Protein AF-A0AA47PBP1-F1 (afdb_monomer)

InterPro domains:
  IPR002919 Trypsin Inhibitor-like, cysteine rich domain [PF01826] (14-70)
  IPR036084 Serine protease inhibitor-like superfamily [SSF57567] (13-70)
  IPR050780 Mucin/von Willebrand/Thrombospondin superfamily [PTHR11339] (12-91)

Nearest PDB structures (foldseek):
  9gvj-assembly1_A  TM=8.009E-01  e=1.623E-10  Homo sapiens
  9gvq-assembly1_A  TM=8.009E-01  e=1.623E-10  Homo sapiens
  9gvj-assembly1_B  TM=8.010E-01  e=2.380E-10  Homo sapiens
  9gvq-assembly1_B  TM=8.010E-01  e=2.380E-10  Homo sapiens
  7prl-assembly1_A  TM=6.759E-01  e=2.352E-08  Homo sapiens

Radius of gyration: 18.12 Å; Cα contacts (8 Å, |Δi|>4): 181; chains: 1; bounding box: 52×25×49 Å

Foldseek 3Di:
DDDDDPPPPPPQDAPAQWDWDQFDQPDFQELLGNCRSVVRPDGTHTDTYAPPQWGQAPPPRNGTDHNQQHWDDDPNDTHGRQDWDADPNDIQHNGSDNPDPSD

Solvent-accessible surface area (backbone atoms only — not comparable to full-atom values): 6405 Å² total; per-residue (Å²): 144,79,89,89,74,95,72,78,66,94,77,84,69,44,74,76,63,32,40,75,33,79,68,33,63,81,43,69,26,21,49,92,41,72,58,43,43,83,72,46,93,61,75,58,38,63,48,67,38,54,50,93,77,35,18,35,33,78,82,82,66,79,35,44,38,44,64,55,62,35,59,39,74,55,98,92,40,79,40,50,50,76,40,70,52,72,55,95,94,42,77,35,52,34,56,75,44,88,80,41,101,54,67

Mean predicted aligned error: 11.09 Å

Sequence (103 aa):
MTWGGDDAVAGETCPLTMEYHECGSPCADTCSNPDTNQTCDSRCTDGCFCPAGMVVDDVTHQGCVPLKSCPCSYNGKTFMPGESYTSNCKTWYALLFPRLPAC

Secondary structure (DSSP, 8-state):
---------TTSS-STT-EEEEEE-SS--BSS-TTTTTT--SPPEEEEEPPTTEEE-TTT--SEEEGGG--EEETTEEE-TT-EEEETTEEEE--S-TTSTT-

Structure (mmCIF, N/CA/C/O backbone):
data_AF-A0AA47PBP1-F1
#
_entry.id   AF-A0AA47PBP1-F1
#
loop_
_atom_site.group_PDB
_atom_site.id
_atom_site.type_symbol
_atom_site.label_atom_id
_atom_site.label_alt_id
_atom_site.label_comp_id
_atom_site.label_asym_id
_atom_site.label_entity_id
_atom_site.label_seq_id
_atom_site.pdbx_PDB_ins_code
_atom_site.Cartn_x
_atom_site.Cartn_y
_atom_site.Cartn_z
_atom_site.occupancy
_atom_site.B_iso_or_equiv
_atom_site.auth_seq_id
_atom_site.auth_comp_id
_atom_site.auth_asym_id
_atom_site.auth_atom_id
_atom_site.pdbx_PDB_model_num
ATOM 1 N N . MET A 1 1 ? 34.771 -12.767 -23.818 1.00 56.00 1 MET A N 1
ATOM 2 C CA . MET A 1 1 ? 33.863 -13.450 -22.873 1.00 56.00 1 MET A CA 1
ATOM 3 C C . MET A 1 1 ? 34.536 -13.520 -21.513 1.00 56.00 1 MET A C 1
ATOM 5 O O . MET A 1 1 ? 35.378 -14.380 -21.340 1.00 56.00 1 MET A O 1
ATOM 9 N N . THR A 1 2 ? 34.189 -12.588 -20.627 1.00 47.28 2 THR A N 1
ATOM 10 C CA . THR A 1 2 ? 34.343 -12.544 -19.151 1.00 47.28 2 THR A CA 1
ATOM 11 C C . THR A 1 2 ? 33.708 -11.194 -18.789 1.00 47.28 2 THR A C 1
ATOM 13 O O . THR A 1 2 ? 34.239 -10.171 -19.202 1.00 47.28 2 THR A O 1
ATOM 16 N N . TRP A 1 3 ? 32.415 -11.130 -18.450 1.00 54.28 3 TRP A N 1
ATOM 17 C CA . TRP A 1 3 ? 31.816 -11.410 -17.133 1.00 54.28 3 TRP A CA 1
ATOM 18 C C . TRP A 1 3 ? 32.523 -10.614 -16.027 1.00 54.28 3 TRP A C 1
ATOM 20 O O . TRP A 1 3 ? 33.593 -11.019 -15.587 1.00 54.28 3 TRP A O 1
ATOM 30 N N . GLY A 1 4 ? 31.920 -9.497 -15.605 1.00 57.22 4 GLY A N 1
ATOM 31 C CA . GLY A 1 4 ? 32.391 -8.673 -14.486 1.00 57.22 4 GLY A CA 1
ATOM 32 C C . GLY A 1 4 ? 32.795 -7.263 -14.906 1.00 57.22 4 GLY A C 1
ATOM 33 O O . GLY A 1 4 ? 33.973 -6.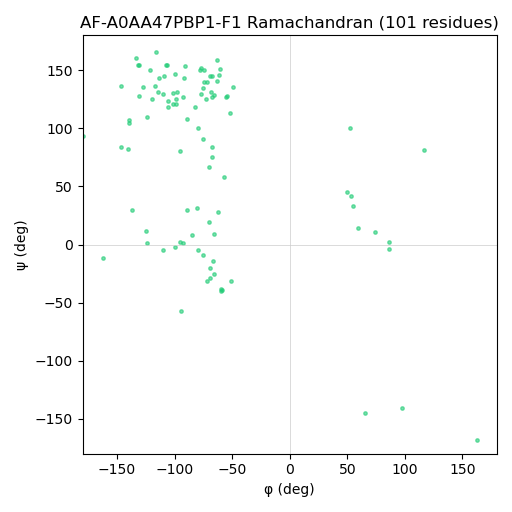993 -15.104 1.00 57.22 4 GLY A O 1
ATOM 34 N N . GLY A 1 5 ? 31.804 -6.388 -15.056 1.00 47.75 5 GLY A N 1
ATOM 35 C CA . GLY A 1 5 ? 31.987 -4.947 -15.186 1.00 47.75 5 GLY A CA 1
ATOM 36 C C . GLY A 1 5 ? 30.882 -4.284 -14.383 1.00 47.75 5 GLY A C 1
ATOM 37 O O . GLY A 1 5 ? 29.718 -4.345 -14.762 1.00 47.75 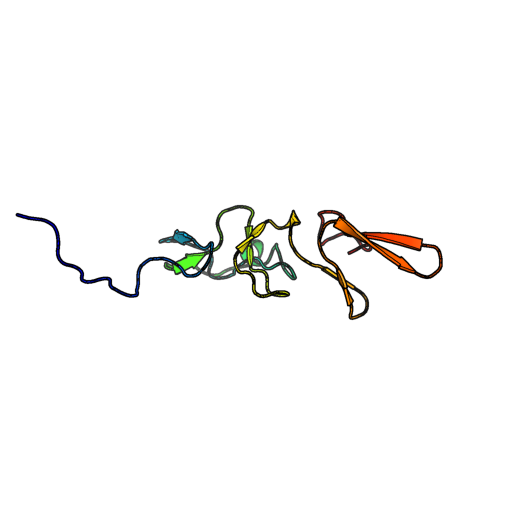5 GLY A O 1
ATOM 38 N N . ASP A 1 6 ? 31.275 -3.777 -13.230 1.00 60.94 6 ASP A N 1
ATOM 39 C CA . ASP A 1 6 ? 30.569 -2.999 -12.217 1.00 60.94 6 ASP A CA 1
ATOM 40 C C . ASP A 1 6 ? 29.947 -1.699 -12.760 1.00 60.94 6 ASP A C 1
ATOM 42 O O . ASP A 1 6 ? 30.198 -0.610 -12.265 1.00 60.94 6 ASP A O 1
ATOM 46 N N . ASP A 1 7 ? 29.068 -1.814 -13.750 1.00 51.56 7 ASP A N 1
ATOM 47 C CA . ASP A 1 7 ? 28.091 -0.780 -14.074 1.00 51.56 7 ASP A CA 1
ATOM 48 C C . ASP A 1 7 ? 26.794 -1.158 -13.352 1.00 51.56 7 ASP A C 1
ATOM 50 O O . ASP A 1 7 ? 25.895 -1.806 -13.893 1.00 51.56 7 ASP A O 1
ATOM 54 N N . ALA A 1 8 ? 26.734 -0.847 -12.056 1.00 53.66 8 ALA A N 1
ATOM 55 C CA . ALA A 1 8 ? 25.469 -0.848 -11.341 1.00 53.66 8 ALA A CA 1
ATOM 56 C C . ALA A 1 8 ? 24.627 0.295 -11.917 1.00 53.66 8 ALA A C 1
ATOM 58 O O . ALA A 1 8 ? 24.618 1.405 -11.382 1.00 53.66 8 ALA A O 1
ATOM 59 N N . VAL A 1 9 ? 23.941 0.028 -13.032 1.00 48.69 9 VAL A N 1
ATOM 60 C CA . VAL A 1 9 ? 22.854 0.876 -13.501 1.00 48.69 9 VAL A CA 1
ATOM 61 C C . VAL A 1 9 ? 21.907 1.049 -12.319 1.00 48.69 9 VAL A C 1
ATOM 63 O O . VAL A 1 9 ? 21.313 0.096 -11.813 1.00 48.69 9 VAL A O 1
ATOM 66 N N . ALA A 1 10 ? 21.818 2.272 -11.812 1.00 51.53 10 ALA A N 1
ATOM 67 C CA . ALA A 1 10 ? 20.850 2.653 -10.800 1.00 51.53 10 ALA A CA 1
ATOM 68 C C . ALA A 1 10 ? 19.450 2.658 -11.443 1.00 51.53 10 ALA A C 1
ATOM 70 O O . ALA A 1 10 ? 18.887 3.726 -11.671 1.00 51.53 10 ALA A O 1
ATOM 71 N N . GLY A 1 11 ? 18.939 1.487 -11.845 1.00 54.09 11 GLY A N 1
ATOM 72 C CA . GLY A 1 11 ? 17.823 1.447 -12.788 1.00 54.09 11 GLY A CA 1
ATOM 73 C C . GLY A 1 11 ? 16.987 0.177 -12.920 1.00 54.09 11 GLY A C 1
ATOM 74 O O . GLY A 1 11 ? 15.924 0.306 -13.506 1.00 54.09 11 GLY A O 1
ATOM 75 N N . GLU A 1 12 ? 17.349 -0.999 -12.389 1.00 51.81 12 GLU A N 1
ATOM 76 C CA . GLU A 1 12 ? 16.527 -2.219 -12.617 1.00 51.81 12 GLU A CA 1
ATOM 77 C C . GLU A 1 12 ? 16.321 -3.105 -11.381 1.00 51.81 12 GLU A C 1
ATOM 79 O O . GLU A 1 12 ? 16.129 -4.315 -11.468 1.00 51.81 12 GLU A O 1
ATOM 84 N N . THR A 1 13 ? 16.320 -2.510 -10.195 1.00 63.62 13 THR A N 1
ATOM 85 C CA . THR A 1 13 ? 15.735 -3.138 -9.007 1.00 63.62 13 THR A CA 1
ATOM 86 C C . THR A 1 13 ? 14.700 -2.179 -8.461 1.00 63.62 13 THR A C 1
ATOM 88 O O . THR A 1 13 ? 15.029 -1.085 -8.002 1.00 63.62 13 THR A O 1
ATOM 91 N N . CYS A 1 14 ? 13.428 -2.554 -8.594 1.00 71.25 14 CYS A N 1
ATOM 92 C CA . CYS A 1 14 ? 12.321 -1.747 -8.112 1.00 71.25 14 CYS A CA 1
ATOM 93 C C . CYS A 1 14 ? 12.560 -1.306 -6.661 1.00 71.25 14 CYS A C 1
ATOM 95 O O . CYS A 1 14 ? 13.018 -2.108 -5.843 1.00 71.25 14 CYS A O 1
ATOM 97 N N . PRO A 1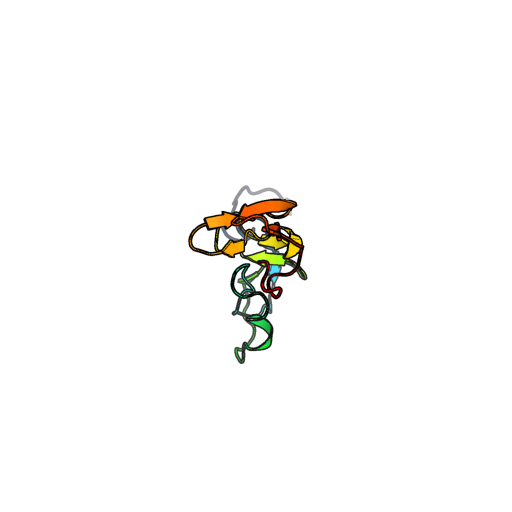 15 ? 12.299 -0.031 -6.330 1.00 72.75 15 PRO A N 1
ATOM 98 C CA . PRO A 1 15 ? 12.544 0.466 -4.989 1.00 72.75 15 PRO A CA 1
ATOM 99 C C . PRO A 1 15 ? 11.568 -0.196 -4.002 1.00 72.75 15 PRO A C 1
ATOM 101 O O . PRO A 1 15 ? 10.408 -0.443 -4.327 1.00 72.75 15 PRO A O 1
ATOM 104 N N . LEU A 1 16 ? 12.034 -0.448 -2.774 1.00 76.44 16 LEU A N 1
ATOM 105 C CA . LEU A 1 16 ? 11.286 -1.140 -1.711 1.00 76.44 16 LEU A CA 1
ATOM 106 C C . LEU A 1 16 ? 10.982 -2.624 -2.040 1.00 76.44 16 LEU A C 1
ATOM 108 O O . LEU A 1 16 ? 11.820 -3.326 -2.592 1.00 76.44 16 LEU A O 1
ATOM 112 N N . TH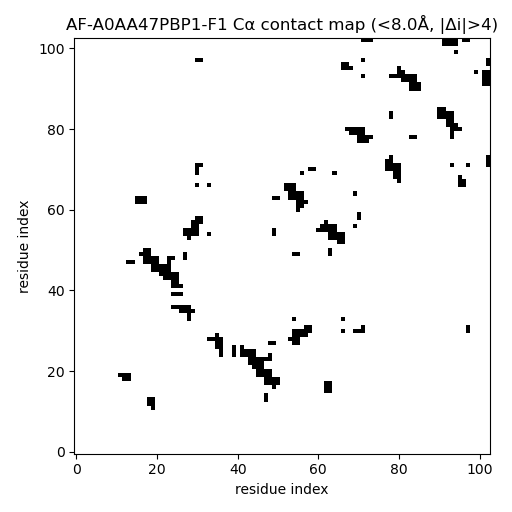R A 1 17 ? 9.819 -3.127 -1.615 1.00 80.38 17 THR A N 1
ATOM 113 C CA . THR A 1 17 ? 9.309 -4.503 -1.779 1.00 80.38 17 THR A CA 1
ATOM 114 C C . THR A 1 17 ? 8.502 -4.691 -3.072 1.00 80.38 17 THR A C 1
ATOM 116 O O . THR A 1 17 ? 7.564 -5.485 -3.117 1.00 80.38 17 THR A O 1
ATOM 119 N N . MET A 1 18 ? 8.831 -3.930 -4.115 1.00 84.38 18 MET A N 1
ATOM 120 C CA . MET A 1 18 ? 8.161 -3.980 -5.417 1.00 84.38 18 MET A CA 1
ATOM 121 C C . MET A 1 18 ? 8.845 -4.970 -6.365 1.00 84.38 18 MET A C 1
ATOM 123 O O . MET A 1 18 ? 10.051 -5.196 -6.276 1.00 84.38 18 MET A O 1
ATOM 127 N N . GLU A 1 19 ? 8.082 -5.512 -7.308 1.00 85.38 19 GLU A N 1
ATOM 128 C CA . GLU A 1 19 ? 8.579 -6.355 -8.396 1.00 85.38 19 GLU A CA 1
ATOM 129 C C . GLU A 1 19 ? 8.399 -5.662 -9.743 1.00 85.38 19 GLU A C 1
ATOM 131 O O . GLU A 1 19 ? 7.421 -4.949 -9.981 1.00 85.38 19 GLU A O 1
ATOM 136 N N . TYR A 1 20 ? 9.370 -5.867 -10.631 1.00 85.25 20 TYR A N 1
ATOM 137 C CA . TYR A 1 20 ? 9.256 -5.404 -12.003 1.00 85.25 20 TYR A CA 1
ATOM 138 C C . TYR A 1 20 ? 8.334 -6.345 -12.772 1.00 85.25 20 TYR A C 1
ATOM 140 O O . TYR A 1 20 ? 8.540 -7.560 -12.779 1.00 85.25 20 TYR A O 1
ATOM 148 N N . HIS A 1 21 ? 7.347 -5.778 -13.455 1.00 85.25 21 HIS A N 1
ATOM 149 C CA . HIS A 1 21 ? 6.491 -6.509 -14.373 1.00 85.25 21 HIS A CA 1
ATOM 150 C C . HIS A 1 21 ? 6.464 -5.798 -15.722 1.00 85.25 21 HIS A C 1
ATOM 152 O O . HIS A 1 21 ? 6.264 -4.590 -15.792 1.00 85.25 21 HIS A O 1
ATOM 158 N N . GLU A 1 22 ? 6.590 -6.572 -16.801 1.00 85.12 22 GLU A N 1
ATOM 159 C CA . GLU A 1 22 ? 6.472 -6.084 -18.185 1.00 85.12 22 GLU A CA 1
ATOM 160 C C . GLU A 1 22 ? 5.027 -5.679 -18.542 1.00 85.12 22 GLU A C 1
ATOM 162 O O . GLU A 1 22 ? 4.787 -4.938 -19.489 1.00 85.12 22 GLU A O 1
ATOM 167 N N . CYS A 1 23 ? 4.045 -6.179 -17.787 1.00 84.62 23 CYS A N 1
ATOM 168 C CA . CYS A 1 23 ? 2.627 -5.861 -17.938 1.00 84.62 23 CYS A CA 1
ATOM 169 C C . CYS A 1 23 ? 1.969 -5.890 -16.556 1.00 84.62 23 CYS A C 1
ATOM 171 O O . CYS A 1 23 ? 1.412 -6.905 -16.132 1.00 84.62 23 CYS A O 1
ATOM 173 N N . GLY A 1 24 ? 2.073 -4.773 -15.838 1.00 84.25 24 GLY A N 1
ATOM 174 C CA . GLY A 1 24 ? 1.339 -4.523 -14.602 1.00 84.25 24 GLY A CA 1
ATOM 175 C C . GLY A 1 24 ? 0.236 -3.491 -14.809 1.00 84.25 24 GLY A C 1
ATOM 176 O O . GLY A 1 24 ? 0.285 -2.662 -15.723 1.00 84.25 24 GLY A O 1
ATOM 177 N N . SER A 1 25 ? -0.793 -3.550 -13.970 1.00 83.62 25 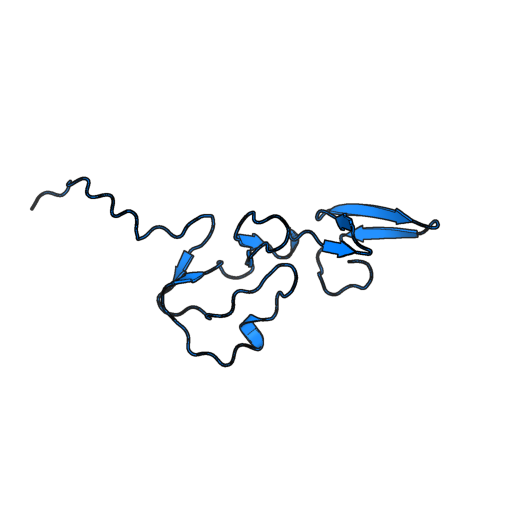SER A N 1
ATOM 178 C CA . SER A 1 25 ? -1.844 -2.538 -13.980 1.00 83.62 25 SER A CA 1
ATOM 179 C C . SER A 1 25 ? -1.280 -1.200 -13.505 1.00 83.62 25 SER A C 1
ATOM 181 O O . SER A 1 25 ? -0.727 -1.142 -12.408 1.00 83.62 25 SER A O 1
ATOM 183 N N . PRO A 1 26 ? -1.453 -0.099 -14.259 1.00 81.06 26 PRO A N 1
ATOM 184 C CA . PRO A 1 26 ? -0.940 1.212 -13.854 1.00 81.06 26 PRO A CA 1
ATOM 185 C C . PRO A 1 26 ? -1.641 1.765 -12.603 1.00 81.06 26 PRO A C 1
ATOM 187 O O . PRO A 1 26 ? -1.155 2.711 -11.990 1.00 81.06 26 PRO A O 1
ATOM 190 N N . CYS A 1 27 ? -2.778 1.182 -12.212 1.00 83.31 27 CYS A N 1
ATOM 191 C CA . CYS A 1 27 ? -3.432 1.464 -10.945 1.00 83.31 27 CYS A CA 1
ATOM 192 C C . CYS A 1 27 ? -2.904 0.518 -9.864 1.00 83.31 27 CYS A C 1
ATOM 194 O O . CYS A 1 27 ? -3.239 -0.666 -9.855 1.00 83.31 27 CYS A O 1
ATOM 196 N N . ALA A 1 28 ? -2.109 1.052 -8.939 1.00 82.31 28 ALA A N 1
ATOM 197 C CA . ALA A 1 28 ? -1.701 0.320 -7.750 1.00 82.31 28 ALA A CA 1
ATOM 198 C C . ALA A 1 28 ? -2.858 0.247 -6.740 1.00 82.31 28 ALA A C 1
ATOM 200 O O . ALA A 1 28 ? -3.512 1.256 -6.458 1.00 82.31 28 ALA A O 1
ATOM 201 N N . ASP A 1 29 ? -3.087 -0.942 -6.185 1.00 85.25 29 ASP A N 1
ATOM 202 C CA . ASP A 1 29 ? -3.947 -1.125 -5.016 1.00 85.25 29 ASP A CA 1
ATOM 203 C C . ASP A 1 29 ? -3.263 -0.498 -3.802 1.00 85.25 29 ASP A C 1
ATOM 205 O O . ASP A 1 29 ? -2.076 -0.739 -3.574 1.00 85.25 29 ASP A O 1
ATOM 209 N N . THR A 1 30 ? -3.984 0.315 -3.032 1.00 84.88 30 THR A N 1
ATOM 210 C CA . THR A 1 30 ? -3.453 0.971 -1.829 1.00 84.88 30 THR A CA 1
ATOM 211 C C . THR A 1 30 ? -4.177 0.511 -0.567 1.00 84.88 30 THR A C 1
ATOM 213 O O . THR A 1 30 ? -5.250 -0.090 -0.635 1.00 84.88 30 THR A O 1
ATOM 216 N N . CYS A 1 31 ? -3.613 0.794 0.607 1.00 80.75 31 CYS A N 1
ATOM 217 C CA . CYS A 1 31 ? -4.275 0.505 1.880 1.00 80.75 31 CYS A CA 1
ATOM 218 C C . CYS A 1 31 ? -5.633 1.211 2.014 1.00 80.75 31 CYS A C 1
ATOM 220 O O . CYS A 1 31 ? -6.592 0.602 2.493 1.00 80.75 31 CYS A O 1
ATOM 222 N N . SER A 1 32 ? -5.735 2.453 1.539 1.00 78.38 32 SER A N 1
ATOM 223 C CA . SER A 1 32 ? -7.002 3.191 1.472 1.00 78.38 32 SER A CA 1
ATOM 224 C C . SER A 1 32 ? -7.950 2.657 0.388 1.00 78.38 32 SER A C 1
ATOM 226 O O . SER A 1 32 ? -9.171 2.692 0.553 1.00 78.38 32 SER A O 1
ATOM 228 N N . ASN A 1 33 ? -7.407 2.134 -0.715 1.00 79.38 33 ASN A N 1
ATOM 229 C CA . ASN A 1 33 ? -8.167 1.695 -1.881 1.00 79.38 33 ASN A CA 1
ATOM 230 C C . ASN A 1 33 ? -7.604 0.387 -2.477 1.00 79.38 33 ASN A C 1
ATOM 232 O O . ASN A 1 33 ? -6.893 0.422 -3.479 1.00 79.38 33 ASN A O 1
ATOM 236 N N . PRO A 1 34 ? -7.960 -0.782 -1.918 1.00 76.06 34 PRO A N 1
ATOM 237 C CA . PRO A 1 34 ? -7.378 -2.065 -2.324 1.00 76.06 34 PRO A CA 1
ATOM 238 C C . PRO A 1 34 ? -8.047 -2.738 -3.537 1.00 76.06 34 PRO A C 1
ATOM 240 O O . PRO A 1 34 ? -7.781 -3.905 -3.799 1.00 76.06 34 PRO A O 1
ATOM 243 N N . ASP A 1 35 ? -8.974 -2.052 -4.212 1.00 75.75 35 ASP A N 1
ATOM 244 C CA . ASP A 1 35 ? -9.713 -2.562 -5.384 1.00 75.75 35 ASP A CA 1
ATOM 245 C C . ASP A 1 35 ? -9.564 -1.625 -6.601 1.00 75.75 35 ASP A C 1
ATOM 247 O O . ASP A 1 35 ? -10.277 -1.752 -7.595 1.00 75.75 35 ASP A O 1
ATOM 251 N N . THR A 1 36 ? -8.644 -0.653 -6.540 1.00 76.88 36 THR A N 1
ATOM 252 C CA . THR A 1 36 ? -8.409 0.309 -7.632 1.00 76.88 36 THR A CA 1
ATOM 253 C C . THR A 1 36 ? -8.000 -0.391 -8.911 1.00 76.88 36 THR A C 1
ATOM 255 O O . THR A 1 36 ? -8.466 -0.001 -9.984 1.00 76.88 36 THR A O 1
ATOM 258 N N . ASN A 1 37 ? -7.196 -1.446 -8.802 1.00 74.56 37 ASN A N 1
ATOM 259 C CA . ASN A 1 37 ? -6.766 -2.256 -9.929 1.00 74.56 37 ASN A CA 1
ATOM 260 C C . ASN A 1 37 ? -7.954 -2.898 -10.670 1.00 74.56 37 ASN A C 1
ATOM 262 O O . ASN A 1 37 ? -7.999 -2.876 -11.897 1.00 74.56 37 ASN A O 1
ATOM 266 N N . GLN A 1 38 ? -8.977 -3.374 -9.953 1.00 70.62 38 GLN A N 1
ATOM 267 C CA . GLN A 1 38 ? -10.136 -4.035 -10.573 1.00 70.62 38 GLN A CA 1
ATOM 268 C C . GLN A 1 38 ? -11.027 -3.085 -11.375 1.00 70.62 38 GLN A C 1
ATOM 270 O O . GLN A 1 38 ? -11.666 -3.492 -12.345 1.00 70.62 38 GLN A O 1
ATOM 275 N N . THR A 1 39 ? -11.058 -1.813 -10.988 1.00 74.00 39 THR A N 1
ATOM 276 C CA . THR A 1 39 ? -11.774 -0.754 -11.716 1.00 74.00 39 THR A CA 1
ATOM 277 C C . THR A 1 39 ? -10.909 -0.012 -12.739 1.00 74.00 39 THR A C 1
ATOM 279 O O . THR A 1 39 ? -11.385 0.920 -13.388 1.00 74.00 39 THR A O 1
ATOM 282 N N . CYS A 1 40 ? -9.641 -0.396 -12.890 1.00 79.62 40 CYS A N 1
ATOM 283 C CA . CYS A 1 40 ? -8.692 0.283 -13.760 1.00 79.62 40 CYS A CA 1
ATOM 284 C C . CYS A 1 40 ? -8.888 -0.131 -15.227 1.00 79.62 40 CYS A C 1
ATOM 286 O O . CYS A 1 40 ? -8.376 -1.155 -15.664 1.00 79.62 40 CYS A O 1
ATOM 288 N N . ASP A 1 41 ? -9.568 0.695 -16.026 1.00 76.00 41 ASP A N 1
ATOM 289 C CA . ASP A 1 41 ? -9.737 0.477 -17.479 1.00 76.00 41 ASP A CA 1
ATOM 290 C C . ASP A 1 41 ? -8.503 0.921 -18.298 1.00 76.00 41 ASP A C 1
ATOM 292 O O . ASP A 1 41 ? -8.591 1.420 -19.418 1.00 76.00 41 ASP A O 1
ATOM 296 N N . SER A 1 42 ? -7.312 0.821 -17.711 1.00 79.50 42 SER A N 1
ATOM 297 C CA . SER A 1 42 ? -6.073 1.256 -18.355 1.00 79.50 42 SER A CA 1
ATOM 298 C C . SER A 1 42 ? -5.328 0.070 -18.947 1.00 79.50 42 SER A C 1
ATOM 300 O O . SER A 1 42 ? -5.341 -1.032 -18.402 1.00 79.50 42 SER A O 1
ATOM 302 N N . ARG A 1 43 ? -4.635 0.293 -20.068 1.00 82.44 43 ARG A N 1
ATOM 303 C CA . ARG A 1 43 ? -3.733 -0.725 -20.618 1.00 82.44 43 ARG A CA 1
ATOM 304 C C . ARG A 1 43 ? -2.599 -0.992 -19.628 1.00 82.44 43 ARG A C 1
ATOM 306 O O . ARG A 1 43 ? -2.111 -0.049 -19.008 1.00 82.44 43 ARG A O 1
ATOM 313 N N . CYS A 1 44 ? -2.198 -2.257 -19.488 1.00 86.50 44 CYS A N 1
ATOM 314 C CA . CYS A 1 44 ? -1.039 -2.586 -18.664 1.00 86.50 44 CYS A CA 1
ATOM 315 C C . CYS A 1 44 ? 0.216 -1.895 -19.210 1.00 86.50 44 CYS A C 1
ATOM 317 O O . CYS A 1 44 ? 0.318 -1.632 -20.413 1.00 86.50 44 CYS A O 1
ATOM 319 N N . THR A 1 45 ? 1.147 -1.592 -18.315 1.00 86.81 45 THR A N 1
ATOM 320 C CA . THR A 1 45 ? 2.417 -0.935 -18.629 1.00 86.81 45 THR A CA 1
ATOM 321 C C . THR A 1 45 ? 3.560 -1.706 -17.990 1.00 86.81 45 THR A C 1
ATOM 323 O O . THR A 1 45 ? 3.357 -2.394 -16.984 1.00 86.81 45 THR A O 1
ATOM 326 N N . ASP A 1 46 ? 4.750 -1.594 -18.567 1.00 87.19 46 ASP A N 1
ATOM 327 C CA . ASP A 1 46 ? 5.966 -2.069 -17.930 1.00 87.19 46 ASP A CA 1
ATOM 328 C C . ASP A 1 46 ? 6.365 -1.118 -16.791 1.00 87.19 46 ASP A C 1
ATOM 330 O O . ASP A 1 46 ? 6.187 0.100 -16.887 1.00 87.19 46 ASP A O 1
ATOM 334 N N . GLY A 1 47 ? 6.827 -1.671 -15.669 1.00 85.94 47 GLY A N 1
ATOM 335 C CA . GLY A 1 47 ? 7.154 -0.882 -14.484 1.00 85.94 47 GLY A CA 1
ATOM 336 C C . GLY A 1 47 ? 7.251 -1.698 -13.199 1.00 85.94 47 GLY A C 1
ATOM 337 O O . GLY A 1 47 ? 7.278 -2.926 -13.212 1.00 85.94 47 GLY A O 1
ATOM 338 N N . CYS A 1 48 ? 7.311 -0.992 -12.072 1.00 86.06 48 CYS A N 1
ATOM 339 C CA . CYS A 1 48 ? 7.395 -1.575 -10.736 1.00 86.06 48 CYS A CA 1
ATOM 340 C C . CYS A 1 48 ? 6.024 -1.613 -10.066 1.00 86.06 48 CYS A C 1
ATOM 342 O O . CYS A 1 48 ? 5.382 -0.573 -9.911 1.00 86.06 48 CYS A O 1
ATOM 344 N N . PHE A 1 49 ? 5.605 -2.794 -9.623 1.00 86.62 49 PHE A N 1
ATOM 345 C CA . PHE A 1 49 ? 4.294 -3.019 -9.020 1.00 86.62 49 PHE A CA 1
ATOM 346 C C . PHE A 1 49 ? 4.413 -3.839 -7.738 1.00 86.62 49 PHE A C 1
ATOM 348 O O . PHE A 1 49 ? 5.414 -4.516 -7.497 1.00 86.62 49 PHE A O 1
ATOM 355 N N . CYS A 1 50 ? 3.388 -3.772 -6.8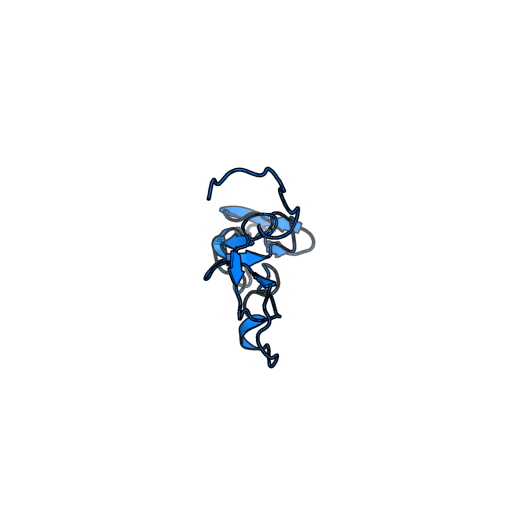87 1.00 86.69 50 CYS A N 1
ATOM 356 C CA . CYS A 1 50 ? 3.329 -4.654 -5.730 1.00 86.69 50 CYS A CA 1
ATOM 357 C C . CYS A 1 50 ? 3.010 -6.090 -6.168 1.00 86.69 50 CYS A C 1
ATOM 359 O O . CYS A 1 50 ? 2.149 -6.286 -7.030 1.00 86.69 50 CYS A O 1
ATOM 361 N N . PRO A 1 51 ? 3.654 -7.096 -5.554 1.00 85.19 51 PRO A N 1
ATOM 362 C CA . PRO A 1 51 ? 3.359 -8.492 -5.841 1.00 85.19 51 PRO A CA 1
ATOM 363 C C . PRO A 1 51 ? 1.915 -8.845 -5.461 1.00 85.19 51 PRO A C 1
ATOM 365 O O . PRO A 1 51 ? 1.277 -8.188 -4.632 1.00 85.19 51 PRO A O 1
ATOM 368 N N . ALA A 1 52 ? 1.394 -9.920 -6.054 1.00 81.81 52 ALA A N 1
ATOM 369 C CA . ALA A 1 52 ? 0.005 -10.331 -5.872 1.00 81.81 52 ALA A CA 1
ATOM 370 C C . ALA A 1 52 ? -0.359 -10.530 -4.385 1.00 81.81 52 ALA A C 1
ATOM 372 O O . ALA A 1 52 ? 0.290 -11.281 -3.656 1.00 81.81 52 ALA A O 1
ATOM 373 N N . GLY A 1 53 ? -1.436 -9.873 -3.944 1.00 79.00 53 GLY A N 1
ATOM 374 C CA . GLY A 1 53 ? -1.897 -9.901 -2.550 1.00 79.00 53 GLY A CA 1
ATOM 375 C C . GLY A 1 53 ? -1.239 -8.861 -1.632 1.00 79.00 53 GLY A C 1
ATOM 376 O O . GLY A 1 53 ? -1.557 -8.826 -0.438 1.00 79.00 53 GLY A O 1
ATOM 377 N N . MET A 1 54 ? -0.360 -8.013 -2.170 1.00 86.00 54 MET A N 1
ATOM 378 C CA . MET A 1 54 ? 0.159 -6.820 -1.503 1.00 86.00 54 MET A CA 1
ATOM 379 C C . MET A 1 54 ? -0.437 -5.547 -2.098 1.00 86.00 54 MET A C 1
ATOM 381 O O . MET A 1 54 ? -0.847 -5.515 -3.254 1.00 86.00 54 MET A O 1
ATOM 385 N N . VAL A 1 55 ? -0.465 -4.499 -1.285 1.00 87.00 55 VAL A N 1
ATOM 386 C CA . VAL A 1 55 ? -0.951 -3.168 -1.638 1.00 87.00 55 VAL A CA 1
ATOM 387 C C . VAL A 1 55 ? 0.071 -2.124 -1.200 1.00 87.00 55 VAL A C 1
ATOM 389 O O . VAL A 1 55 ? 0.865 -2.354 -0.285 1.00 87.00 55 VAL A O 1
ATOM 392 N N . VAL A 1 56 ? 0.067 -0.976 -1.862 1.00 87.75 56 VAL A N 1
ATOM 393 C CA . VAL A 1 56 ? 0.907 0.162 -1.504 1.00 87.75 56 VAL A CA 1
ATOM 394 C C . VAL A 1 56 ? 0.363 0.801 -0.233 1.00 87.75 56 VAL A C 1
ATOM 396 O O . VAL A 1 56 ? -0.794 1.212 -0.149 1.00 87.75 56 VAL A O 1
ATOM 399 N N . ASP A 1 57 ? 1.223 0.916 0.762 1.00 87.12 57 ASP A N 1
ATOM 400 C CA . ASP A 1 57 ? 0.934 1.639 1.982 1.00 87.12 57 ASP A CA 1
ATOM 401 C C . ASP A 1 57 ? 0.996 3.155 1.740 1.00 87.12 57 ASP A C 1
ATOM 403 O O . ASP A 1 57 ? 2.047 3.784 1.866 1.00 87.12 57 ASP A O 1
ATOM 407 N N . ASP A 1 58 ? -0.148 3.746 1.386 1.00 85.25 58 ASP A N 1
ATOM 408 C CA . ASP A 1 58 ? -0.309 5.197 1.212 1.00 85.25 58 ASP A CA 1
ATOM 409 C C . ASP A 1 58 ? -0.371 5.963 2.544 1.00 85.25 58 ASP A C 1
ATOM 411 O O . ASP A 1 58 ? -0.318 7.192 2.570 1.00 85.25 58 ASP A O 1
ATOM 415 N N . VAL A 1 59 ? -0.459 5.240 3.663 1.00 80.56 59 VAL A N 1
ATOM 416 C CA . VAL A 1 59 ? -0.641 5.819 4.994 1.00 80.56 59 VAL A CA 1
ATOM 417 C C . VAL A 1 59 ? 0.706 6.008 5.688 1.00 80.56 59 VAL A C 1
ATOM 419 O O . VAL A 1 59 ? 1.049 7.130 6.065 1.00 80.56 59 VAL A O 1
ATOM 422 N N . THR A 1 60 ? 1.497 4.941 5.849 1.00 80.00 60 THR A N 1
ATOM 423 C CA . THR A 1 60 ? 2.818 5.010 6.507 1.00 80.00 60 THR A CA 1
ATOM 424 C C . THR A 1 60 ? 3.998 5.065 5.533 1.00 80.00 60 THR A C 1
ATOM 426 O O . THR A 1 60 ? 5.134 5.242 5.975 1.00 80.00 60 THR A O 1
ATOM 429 N N . HIS A 1 61 ? 3.738 5.009 4.220 1.00 80.12 61 HIS A N 1
ATOM 430 C CA . HIS A 1 61 ? 4.736 5.043 3.149 1.00 80.12 61 HIS A CA 1
ATOM 431 C C . HIS A 1 61 ? 5.827 3.963 3.294 1.00 80.12 61 HIS A C 1
ATOM 433 O O . HIS A 1 61 ? 6.978 4.168 2.907 1.00 80.12 61 HIS A O 1
ATOM 439 N N . GLN A 1 62 ? 5.474 2.794 3.841 1.00 81.56 62 GLN A N 1
ATOM 440 C CA . GLN A 1 62 ? 6.386 1.657 4.023 1.00 81.56 62 GLN A CA 1
ATOM 441 C C . GLN A 1 62 ? 6.617 0.834 2.744 1.00 81.56 62 GLN A C 1
ATOM 443 O O . GLN A 1 62 ? 7.440 -0.082 2.752 1.00 81.56 62 GLN A O 1
ATOM 448 N N . GLY A 1 63 ? 5.926 1.158 1.648 1.00 86.31 63 GLY A N 1
ATOM 449 C CA . GLY A 1 63 ? 6.015 0.442 0.374 1.00 86.31 63 GLY A CA 1
ATOM 450 C C . GLY A 1 63 ? 4.900 -0.575 0.196 1.00 86.31 63 GLY A C 1
ATOM 451 O O . GLY A 1 63 ? 3.757 -0.297 0.541 1.00 86.31 63 GLY A O 1
ATOM 452 N N . CYS A 1 64 ? 5.217 -1.742 -0.367 1.00 87.44 64 CYS A N 1
ATOM 453 C CA . CYS A 1 64 ? 4.239 -2.812 -0.537 1.00 87.44 64 CYS A CA 1
ATOM 454 C C . CYS A 1 64 ? 4.103 -3.603 0.761 1.00 87.44 64 CYS A C 1
ATOM 456 O O . CYS A 1 64 ? 5.061 -4.235 1.219 1.00 87.44 64 CYS A O 1
ATOM 458 N N . VAL A 1 65 ? 2.901 -3.586 1.329 1.00 87.12 65 VAL A N 1
ATOM 459 C CA . VAL A 1 65 ? 2.530 -4.354 2.516 1.00 87.12 65 VAL A CA 1
ATOM 460 C C . VAL A 1 65 ? 1.356 -5.269 2.176 1.00 87.12 65 VAL A C 1
ATOM 462 O O . VAL A 1 65 ? 0.541 -4.952 1.309 1.00 87.12 65 VAL A O 1
ATOM 465 N N . PRO A 1 66 ? 1.217 -6.430 2.829 1.00 85.75 66 PRO A N 1
ATOM 466 C CA . PRO A 1 66 ? 0.006 -7.221 2.674 1.00 85.75 66 PRO A CA 1
ATOM 467 C C . PRO A 1 66 ? -1.199 -6.408 3.159 1.00 85.75 66 PRO A C 1
ATOM 469 O O . PRO A 1 66 ? -1.098 -5.700 4.157 1.00 85.75 66 PRO A O 1
ATOM 472 N N . LEU A 1 67 ? -2.363 -6.575 2.523 1.00 78.44 67 LEU A N 1
ATOM 473 C CA . LEU A 1 67 ? -3.601 -5.864 2.894 1.00 78.44 67 LEU A CA 1
ATOM 474 C C . LEU A 1 67 ? -3.937 -5.971 4.394 1.00 78.44 67 LEU A C 1
ATOM 476 O O . LEU A 1 67 ? -4.492 -5.073 5.012 1.00 78.44 67 LEU A O 1
ATOM 480 N N . LYS A 1 68 ? -3.557 -7.102 4.987 1.00 76.06 68 LYS A N 1
ATOM 481 C CA . LYS A 1 68 ? -3.689 -7.415 6.411 1.00 76.06 68 LYS A CA 1
ATOM 482 C C . LYS A 1 68 ? -2.831 -6.548 7.330 1.00 76.06 68 LYS A C 1
ATOM 484 O O . LYS A 1 68 ? -3.153 -6.430 8.506 1.00 76.06 68 LYS A O 1
ATOM 489 N N . SER A 1 69 ? -1.732 -6.019 6.811 1.00 79.38 69 SER A N 1
ATOM 490 C CA . SER A 1 69 ? -0.805 -5.144 7.517 1.00 79.38 69 SER A CA 1
ATOM 491 C C . SER A 1 69 ? -1.089 -3.663 7.271 1.00 79.38 69 SER A C 1
ATOM 493 O O . SER A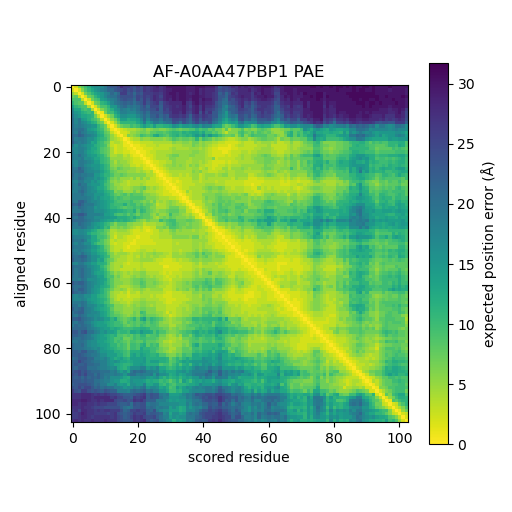 1 69 ? -0.363 -2.823 7.794 1.00 79.38 69 SER A O 1
ATOM 495 N N . CYS A 1 70 ? -2.128 -3.335 6.503 1.00 80.44 70 CYS A N 1
ATOM 496 C CA . CYS A 1 70 ? -2.496 -1.953 6.270 1.00 80.44 70 CYS A CA 1
ATOM 497 C C . CYS A 1 70 ? -2.968 -1.280 7.559 1.00 80.44 70 CYS A C 1
ATOM 499 O O . CYS A 1 70 ? -3.866 -1.804 8.230 1.00 80.44 70 CYS A O 1
ATOM 501 N N . PRO A 1 71 ? -2.410 -0.112 7.902 1.00 76.81 71 PRO A N 1
ATOM 502 C CA . PRO A 1 71 ? -2.990 0.730 8.928 1.00 76.81 71 PRO A CA 1
ATOM 503 C C . PRO A 1 71 ? -4.317 1.311 8.421 1.00 76.81 71 PRO A C 1
ATOM 505 O O . PRO A 1 71 ? -4.478 1.624 7.243 1.00 76.81 71 PRO A O 1
ATOM 508 N N . CYS A 1 72 ? -5.279 1.470 9.322 1.00 74.25 72 CYS A N 1
ATOM 509 C CA . CYS A 1 72 ? -6.579 2.052 9.009 1.00 74.25 72 CYS A CA 1
ATOM 510 C C . CYS A 1 72 ? -6.704 3.434 9.648 1.00 74.25 72 CYS A C 1
ATOM 512 O O . CYS A 1 72 ? -6.219 3.646 10.758 1.00 74.25 72 CYS A O 1
ATOM 514 N N . SER A 1 73 ? -7.380 4.369 8.981 1.00 73.19 73 SER A N 1
ATOM 515 C CA . SER A 1 73 ? -7.697 5.671 9.562 1.00 73.19 73 SER A CA 1
ATOM 516 C C . SER A 1 73 ? -9.178 5.760 9.935 1.00 73.19 73 SER A C 1
ATOM 518 O O . SER A 1 73 ? -10.057 5.690 9.083 1.00 73.19 73 SER A O 1
ATOM 520 N N . TYR A 1 74 ? -9.464 5.951 11.223 1.00 72.00 74 TYR A N 1
ATOM 521 C CA . TYR A 1 74 ? -10.823 6.145 11.723 1.00 72.00 74 TYR A CA 1
ATOM 522 C C . TYR A 1 74 ? -10.890 7.362 12.642 1.00 72.00 74 TYR A C 1
ATOM 524 O O . TYR A 1 74 ? -10.127 7.495 13.601 1.00 72.00 74 TYR A O 1
ATOM 532 N N . ASN A 1 75 ? -11.828 8.270 12.354 1.00 72.94 75 ASN A N 1
ATOM 533 C CA . ASN A 1 75 ? -12.058 9.492 13.134 1.00 72.94 75 ASN A CA 1
ATOM 534 C C . ASN A 1 75 ? -10.777 10.339 13.336 1.00 72.94 75 ASN A C 1
ATOM 536 O O . ASN A 1 75 ? -10.488 10.815 14.436 1.00 72.94 75 ASN A O 1
ATOM 540 N N . GLY A 1 76 ? -9.970 10.462 12.274 1.00 75.62 76 GLY A N 1
ATOM 541 C CA . GLY A 1 76 ? -8.707 11.210 12.275 1.00 75.62 76 GLY A CA 1
ATOM 542 C C . GLY A 1 76 ? -7.549 10.535 13.019 1.00 75.62 76 GLY A C 1
ATOM 543 O O . GLY A 1 76 ? -6.531 11.180 13.258 1.00 75.62 76 GLY A O 1
ATOM 544 N N . LYS A 1 77 ? -7.691 9.263 13.410 1.00 76.19 77 LYS A N 1
ATOM 545 C CA . LYS A 1 77 ? -6.647 8.478 14.080 1.00 76.19 77 LYS A CA 1
ATOM 546 C C . LYS A 1 77 ? -6.246 7.299 13.210 1.00 76.19 77 LYS A C 1
ATOM 548 O O . LYS A 1 77 ? -7.117 6.616 12.683 1.00 76.19 77 LYS A O 1
ATOM 553 N N . THR A 1 78 ? -4.947 7.059 13.104 1.00 77.00 78 THR A N 1
ATOM 554 C CA . THR A 1 78 ? -4.395 5.900 12.402 1.00 77.00 78 THR A CA 1
ATOM 555 C C . THR A 1 78 ? -4.187 4.762 13.392 1.00 77.00 78 THR A C 1
ATOM 557 O O . THR A 1 78 ? -3.535 4.953 14.415 1.00 77.00 78 THR A O 1
ATOM 560 N N . PHE A 1 79 ? -4.736 3.594 13.084 1.00 75.94 79 PHE A N 1
ATOM 561 C CA . PHE A 1 79 ? -4.648 2.378 13.880 1.00 75.94 79 PHE A CA 1
ATOM 562 C C . PHE A 1 79 ? -3.857 1.330 13.119 1.00 75.94 79 PHE A C 1
ATOM 564 O O . PHE A 1 79 ? -4.122 1.071 11.943 1.00 75.94 79 PHE A O 1
ATOM 571 N N . MET A 1 80 ? -2.895 0.718 13.799 1.00 76.12 80 MET A N 1
ATOM 572 C CA . MET A 1 80 ? -2.124 -0.370 13.221 1.00 76.12 80 MET A CA 1
ATOM 573 C C . MET A 1 80 ? -2.923 -1.683 13.227 1.00 76.12 80 MET A C 1
ATOM 575 O O . MET A 1 80 ? -3.777 -1.897 14.094 1.00 76.12 80 MET A O 1
ATOM 579 N N . PRO A 1 81 ? -2.649 -2.587 12.275 1.00 74.44 81 PRO A N 1
ATOM 580 C CA . PRO A 1 81 ? -3.228 -3.929 12.265 1.00 74.44 81 PRO A CA 1
ATOM 581 C C . PRO A 1 81 ? -2.968 -4.652 13.596 1.00 74.44 81 PRO A C 1
ATOM 583 O O . PRO A 1 81 ? -1.831 -4.744 14.058 1.00 74.44 81 PRO A O 1
ATOM 586 N N . GLY A 1 82 ? -4.025 -5.186 14.216 1.00 72.50 82 GLY A N 1
ATOM 587 C CA . GLY A 1 82 ? -3.945 -5.850 15.525 1.00 72.50 82 GLY A CA 1
ATOM 588 C C . GLY A 1 82 ? -4.052 -4.916 16.735 1.00 72.50 82 GLY A C 1
ATOM 589 O O . GLY A 1 82 ? -4.117 -5.399 17.866 1.00 72.50 82 GLY A O 1
ATOM 590 N N . GLU A 1 83 ? -4.131 -3.603 16.523 1.00 73.62 83 GLU A N 1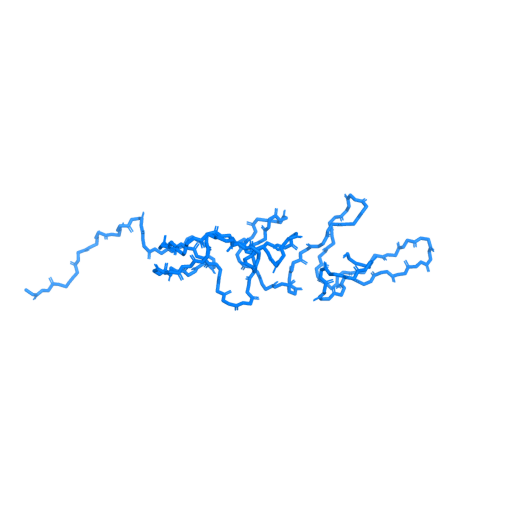
ATOM 591 C CA . GLU A 1 83 ? -4.440 -2.653 17.586 1.00 73.62 83 GLU A CA 1
ATOM 592 C C . GLU A 1 83 ? -5.949 -2.658 17.899 1.00 73.62 83 GLU A C 1
ATOM 594 O O . GLU A 1 83 ? -6.799 -2.943 17.047 1.00 73.62 83 GLU A O 1
ATOM 599 N N . SER A 1 84 ? -6.298 -2.364 19.152 1.00 71.12 84 SER A N 1
ATOM 600 C CA . SER A 1 84 ? -7.690 -2.262 19.590 1.00 71.12 84 SER A CA 1
ATOM 601 C C . SER A 1 84 ? -7.975 -0.866 20.118 1.00 71.12 84 SER A C 1
ATOM 603 O O . SER A 1 84 ? -7.328 -0.409 21.063 1.00 71.12 84 SER A O 1
ATOM 605 N N . TYR A 1 85 ? -8.987 -0.214 19.561 1.00 71.81 85 TYR A N 1
ATOM 606 C CA . TYR A 1 85 ? -9.423 1.102 19.994 1.00 71.81 85 TYR A CA 1
ATOM 607 C C . TYR A 1 85 ? -10.668 0.990 20.864 1.00 71.81 85 TYR A C 1
ATOM 609 O O . TYR A 1 85 ? -11.706 0.507 20.419 1.00 71.81 85 TYR A O 1
ATOM 617 N N . THR A 1 86 ? -10.595 1.472 22.105 1.00 70.50 86 THR A N 1
ATOM 618 C CA . THR A 1 86 ? -11.766 1.532 22.988 1.00 70.50 86 THR A CA 1
ATOM 619 C C . THR A 1 86 ? -12.263 2.966 23.111 1.00 70.50 86 THR A C 1
ATOM 621 O O . THR A 1 86 ? -11.521 3.860 23.514 1.00 70.50 86 THR A O 1
ATOM 624 N N . SER A 1 87 ? -13.532 3.191 22.775 1.00 74.00 87 SER A N 1
ATOM 625 C CA . SER A 1 87 ? -14.190 4.494 22.883 1.00 74.00 87 SER A CA 1
ATOM 626 C C . SER A 1 87 ? -15.658 4.330 23.227 1.00 74.00 87 SER A C 1
ATOM 628 O O . SER A 1 87 ? -16.335 3.471 22.667 1.00 74.00 87 SER A O 1
ATOM 630 N N . ASN A 1 88 ? -16.163 5.152 24.152 1.00 72.00 88 ASN A N 1
ATOM 631 C CA . ASN A 1 88 ? -17.555 5.100 24.616 1.00 72.00 88 ASN A CA 1
ATOM 632 C C . ASN A 1 88 ? -18.003 3.675 25.018 1.00 72.00 88 ASN A C 1
ATOM 634 O O . ASN A 1 88 ? -19.063 3.209 24.604 1.00 72.00 88 ASN A O 1
ATOM 638 N N . CYS A 1 89 ? -17.163 2.962 25.781 1.00 76.31 89 CYS A N 1
ATOM 639 C CA . CYS A 1 89 ? -17.375 1.568 26.206 1.00 76.31 89 CYS A CA 1
ATOM 640 C C . CYS A 1 89 ? -17.518 0.535 25.069 1.00 76.31 89 CYS A C 1
ATOM 642 O O . CYS A 1 89 ? -17.935 -0.594 25.322 1.00 76.31 89 CYS A O 1
ATOM 644 N N . LYS A 1 90 ? -17.156 0.888 23.831 1.00 71.56 90 LYS A N 1
ATOM 645 C CA . LYS A 1 90 ? -17.069 -0.041 22.700 1.00 71.56 90 LYS A CA 1
ATOM 646 C C . LYS A 1 90 ? -15.611 -0.239 22.314 1.00 71.56 90 LYS A C 1
ATOM 648 O O . LYS A 1 90 ? -14.893 0.740 22.117 1.00 71.56 90 LYS A O 1
ATOM 653 N N . THR A 1 91 ? -15.191 -1.494 22.202 1.00 69.94 91 THR A N 1
ATOM 654 C CA . THR A 1 91 ? -13.868 -1.867 21.695 1.00 69.94 91 THR A CA 1
ATOM 655 C C . THR A 1 91 ? -13.999 -2.264 20.234 1.00 69.94 91 THR A C 1
ATOM 657 O O . THR A 1 91 ? -14.751 -3.176 19.892 1.00 69.94 91 THR A O 1
ATOM 660 N N . TRP A 1 92 ? -13.277 -1.554 19.380 1.00 68.81 92 TRP A N 1
ATOM 661 C CA . TRP A 1 92 ? -13.127 -1.838 17.965 1.00 68.81 92 TRP A CA 1
ATOM 662 C C . TRP A 1 92 ? -11.778 -2.505 17.773 1.00 68.81 92 TRP A C 1
ATOM 664 O O . TRP A 1 92 ? -10.761 -2.039 18.288 1.00 68.81 92 TRP A O 1
ATOM 674 N N . TYR A 1 93 ? -11.783 -3.620 17.067 1.00 64.12 93 TYR A N 1
ATOM 675 C CA . TYR A 1 93 ? -10.564 -4.307 16.690 1.00 64.12 93 TYR A CA 1
ATOM 676 C C . TYR A 1 93 ? -10.245 -3.877 15.271 1.00 64.12 93 TYR A C 1
ATOM 678 O O . TYR A 1 93 ? -11.134 -3.956 14.418 1.00 64.12 93 TYR A O 1
ATOM 686 N N . ALA A 1 94 ? -8.997 -3.478 15.024 1.00 62.12 94 ALA A N 1
ATOM 687 C CA . ALA A 1 94 ? -8.478 -3.371 13.671 1.00 62.12 94 ALA A CA 1
ATOM 688 C C . ALA A 1 94 ? -8.387 -4.788 13.083 1.00 62.12 94 ALA A C 1
ATOM 690 O O . ALA A 1 94 ? -7.336 -5.434 13.086 1.00 62.12 94 ALA A O 1
ATOM 691 N N . LEU A 1 95 ? -9.543 -5.341 12.708 1.00 54.28 95 LEU A N 1
ATOM 692 C CA . LEU A 1 95 ? -9.641 -6.628 12.041 1.00 54.28 95 LEU A CA 1
ATOM 693 C C . LEU A 1 95 ? -9.182 -6.454 10.599 1.00 54.28 95 LEU A C 1
ATOM 695 O O . LEU A 1 95 ? -9.334 -5.393 10.007 1.00 54.28 95 LEU A O 1
ATOM 699 N N . LEU A 1 96 ? -8.639 -7.545 10.065 1.00 52.44 96 LEU A N 1
ATOM 700 C CA . LEU A 1 96 ? -7.892 -7.714 8.811 1.00 52.44 96 LEU A CA 1
ATOM 701 C C . LEU A 1 96 ? -8.669 -7.389 7.512 1.00 52.44 96 LEU A C 1
ATOM 703 O O . LEU A 1 96 ? -8.404 -7.991 6.472 1.00 52.44 96 LEU A O 1
ATOM 707 N N . PHE A 1 97 ? -9.653 -6.494 7.562 1.00 50.12 97 PHE A N 1
ATOM 708 C CA . PHE A 1 97 ? -10.564 -6.186 6.474 1.00 50.12 97 PHE A CA 1
ATOM 709 C C . PHE A 1 97 ? -10.826 -4.673 6.405 1.00 50.12 97 PHE A C 1
ATOM 711 O O . PHE A 1 97 ? -11.619 -4.166 7.199 1.00 50.12 97 PHE A O 1
ATOM 718 N N . PRO A 1 98 ? -10.280 -3.964 5.402 1.00 53.81 98 PRO A N 1
ATOM 719 C CA . PRO A 1 98 ? -10.511 -2.527 5.166 1.00 53.81 98 PRO A CA 1
ATOM 720 C C . PRO A 1 98 ? -11.940 -2.189 4.683 1.00 53.81 98 PRO A C 1
ATOM 722 O O . PRO A 1 98 ? -12.181 -1.162 4.061 1.00 53.81 98 PRO A O 1
ATOM 725 N N . ARG A 1 99 ? -12.903 -3.093 4.901 1.00 54.94 99 ARG A N 1
ATOM 726 C CA . ARG A 1 99 ? -14.314 -2.978 4.493 1.00 54.94 99 ARG A CA 1
ATOM 727 C C . ARG A 1 99 ? -15.292 -3.120 5.659 1.00 54.94 99 ARG A C 1
ATOM 729 O O . ARG A 1 99 ? -16.501 -3.124 5.426 1.00 54.94 99 ARG A O 1
ATOM 736 N N . LEU A 1 100 ? -14.814 -3.296 6.892 1.00 45.78 100 LEU A N 1
ATOM 737 C CA . LEU A 1 100 ? -15.703 -3.347 8.050 1.00 45.78 100 LEU A CA 1
ATOM 738 C C . LEU A 1 100 ? -15.869 -1.952 8.652 1.00 45.78 100 LEU A C 1
ATOM 740 O O . LEU A 1 100 ? -14.885 -1.266 8.825 1.00 45.78 100 LEU A O 1
ATOM 744 N N . PRO A 1 101 ? -17.057 -1.581 9.150 1.00 44.50 101 PRO A N 1
ATOM 745 C CA . PRO A 1 101 ? -17.295 -0.296 9.825 1.00 44.50 101 PRO A CA 1
ATOM 746 C C . PRO A 1 101 ? -16.551 -0.126 11.171 1.00 44.50 101 PRO A C 1
ATOM 748 O O . PRO A 1 101 ? -16.845 0.791 11.933 1.00 44.50 101 PRO A O 1
ATOM 751 N N . ALA A 1 102 ? -15.650 -1.055 11.492 1.00 46.34 102 ALA A N 1
ATOM 752 C CA . ALA A 1 102 ? -14.791 -1.097 12.671 1.00 46.34 102 ALA A CA 1
ATOM 753 C C . ALA A 1 102 ? -13.305 -0.843 12.334 1.00 46.34 102 ALA A C 1
ATOM 755 O O . ALA A 1 102 ? -12.493 -0.767 13.257 1.00 46.34 102 ALA A O 1
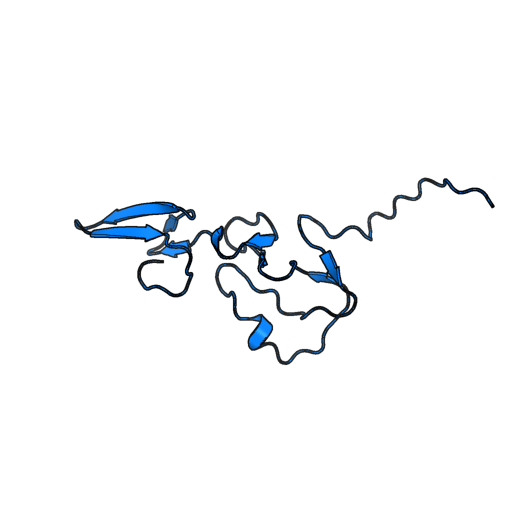ATOM 756 N N . CYS A 1 103 ? -13.013 -0.716 11.033 1.00 53.97 103 CYS A N 1
ATOM 757 C CA . CYS A 1 103 ? -11.891 -0.031 10.409 1.00 53.97 103 CYS A CA 1
ATOM 758 C C . CYS A 1 103 ? -12.453 0.776 9.229 1.00 53.97 103 CYS A C 1
ATOM 760 O O . CYS A 1 103 ? -12.614 0.185 8.138 1.00 53.97 103 CYS A O 1
#

pLDDT: mean 73.45, std 12.35, range [44.5, 87.75]

Organism: Merluccius polli (NCBI:txid89951)